Protein AF-A0AA95HTR3-F1 (afdb_monomer)

Sequence (96 aa):
MVKKTVTKEESLKLLALIEYIYPVVTVKSETIIDWMSICDSLKYNFTFENLVKHIRVNPYPPTLTEMIDGTGNDRTSFGWVKEYSIRDQKRNKPTT

Foldseek 3Di:
DDQDFAALVNLVVVQVVLCVLLVQKHFDPVLSVVSNVCRRVHRSVQLVVLQVVQSVPANDGDDPCCSRVVDHDPNPDPVCVVGIDGDPPPPPPPPD

Mean predicted aligned error: 6.64 Å

Secondary structure (DSSP, 8-state):
----BPPHHHHHHHHHHHHHHSTTEEE-HHHHHHHHHHGGGSBHHHHHHHHHHHHTT-SSPPPHHHHHH-----TT--THHHHEEEP---------

Structure (mmCIF, N/CA/C/O backbone):
data_AF-A0AA95HTR3-F1
#
_entry.id   AF-A0AA95HTR3-F1
#
loop_
_atom_site.group_PDB
_atom_site.id
_atom_site.type_symbol
_atom_site.label_atom_id
_atom_site.label_alt_id
_atom_site.label_comp_id
_atom_site.label_asym_id
_atom_site.label_entity_id
_atom_site.label_seq_id
_atom_site.pdbx_PDB_ins_code
_atom_site.Cartn_x
_atom_site.Cartn_y
_atom_site.Cartn_z
_atom_site.occupancy
_atom_site.B_iso_or_equiv
_atom_site.auth_seq_id
_atom_site.auth_comp_id
_atom_site.auth_asym_id
_atom_site.auth_atom_id
_atom_site.pdbx_PDB_model_num
ATOM 1 N N . MET A 1 1 ? -22.975 2.934 -15.868 1.00 47.53 1 MET A N 1
ATOM 2 C CA . MET A 1 1 ? -22.041 2.105 -15.071 1.00 47.53 1 MET A CA 1
ATOM 3 C C . MET A 1 1 ? -21.922 2.726 -13.690 1.00 47.53 1 MET A C 1
ATOM 5 O O . MET A 1 1 ? -21.585 3.900 -13.609 1.00 47.53 1 MET A O 1
ATOM 9 N N . VAL A 1 2 ? -22.254 1.994 -12.626 1.00 53.09 2 VAL A N 1
ATOM 10 C CA . VAL A 1 2 ? -22.076 2.481 -11.249 1.00 53.09 2 VAL A CA 1
ATOM 11 C C . VAL A 1 2 ? -20.572 2.562 -10.974 1.00 53.09 2 VAL A C 1
ATOM 13 O O . VAL A 1 2 ? -19.864 1.572 -11.149 1.00 53.09 2 VAL A O 1
ATOM 16 N N . LYS A 1 3 ? -20.060 3.743 -10.607 1.00 59.75 3 LYS A N 1
ATOM 17 C CA . LYS A 1 3 ? -18.672 3.889 -10.147 1.00 59.75 3 LYS A CA 1
ATOM 18 C C . LYS A 1 3 ? -18.560 3.177 -8.800 1.00 59.75 3 LYS A C 1
ATOM 20 O O . LYS A 1 3 ? -19.096 3.672 -7.816 1.00 59.75 3 LYS A O 1
ATOM 25 N N . LYS A 1 4 ? -17.890 2.023 -8.765 1.00 80.69 4 LYS A N 1
ATOM 26 C CA . LYS A 1 4 ? -17.564 1.345 -7.509 1.00 80.69 4 LYS A CA 1
ATOM 27 C C . LYS A 1 4 ? -16.355 2.035 -6.878 1.00 80.69 4 LYS A C 1
ATOM 29 O O . LYS A 1 4 ? -15.244 1.959 -7.413 1.00 80.69 4 LYS A O 1
ATOM 34 N N . THR A 1 5 ? -16.601 2.754 -5.794 1.00 84.69 5 THR A N 1
ATOM 35 C CA . THR A 1 5 ? -15.551 3.302 -4.938 1.00 84.69 5 THR A CA 1
ATOM 36 C C . THR A 1 5 ? -14.994 2.206 -4.034 1.00 84.69 5 THR A C 1
ATOM 38 O O . THR A 1 5 ? -15.611 1.147 -3.890 1.00 84.69 5 THR A O 1
ATOM 41 N N . VAL A 1 6 ? -13.799 2.414 -3.488 1.00 87.38 6 VAL A N 1
ATOM 42 C CA . VAL A 1 6 ? -13.180 1.458 -2.567 1.00 87.38 6 VAL A CA 1
ATOM 43 C C . VAL A 1 6 ? -13.861 1.577 -1.207 1.00 87.38 6 VAL A C 1
ATOM 45 O O . VAL A 1 6 ? -13.890 2.647 -0.611 1.00 87.38 6 VAL A O 1
ATOM 48 N N . THR A 1 7 ? -14.394 0.477 -0.686 1.00 93.31 7 THR A N 1
ATOM 49 C CA . THR A 1 7 ? -14.846 0.430 0.714 1.00 93.3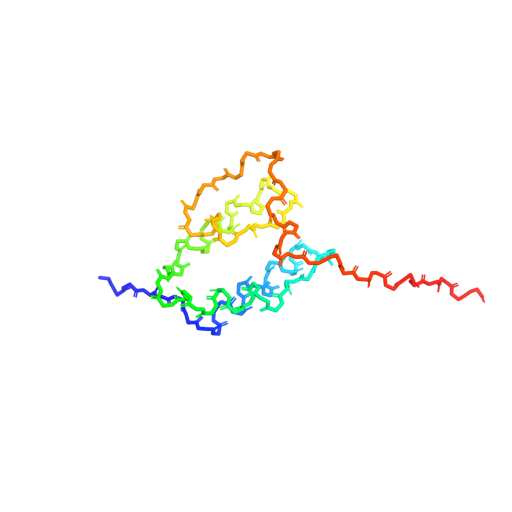1 7 THR A CA 1
ATOM 50 C C . THR A 1 7 ? -13.654 0.328 1.670 1.00 93.31 7 THR A C 1
ATOM 52 O O . THR A 1 7 ? -12.595 -0.173 1.300 1.00 93.31 7 THR A O 1
ATOM 55 N N . LYS A 1 8 ? -13.818 0.705 2.944 1.00 93.94 8 LYS A N 1
ATOM 56 C CA . LYS A 1 8 ? -12.756 0.538 3.963 1.00 93.94 8 LYS A CA 1
ATOM 57 C C . LYS A 1 8 ? -12.232 -0.900 4.053 1.00 93.94 8 LYS A C 1
ATOM 59 O O . LYS A 1 8 ? -11.032 -1.111 4.210 1.00 93.94 8 LYS A O 1
ATOM 64 N N . GLU A 1 9 ? -13.121 -1.885 3.926 1.00 94.50 9 GLU A N 1
ATOM 65 C CA . GLU A 1 9 ? -12.747 -3.302 3.897 1.00 94.50 9 GLU A CA 1
ATOM 66 C C . GLU A 1 9 ? -11.892 -3.637 2.666 1.00 94.50 9 GLU A C 1
ATOM 68 O O . GLU A 1 9 ? -10.892 -4.344 2.770 1.00 94.50 9 GLU A O 1
ATOM 73 N N . GLU A 1 10 ? -12.246 -3.110 1.495 1.00 93.38 10 GLU A N 1
ATOM 74 C CA . GLU A 1 10 ? -11.458 -3.290 0.275 1.00 93.38 10 GLU A CA 1
ATOM 75 C C . GLU A 1 10 ? -10.105 -2.577 0.344 1.00 93.38 10 GLU A C 1
ATOM 77 O O . GLU A 1 10 ? -9.119 -3.153 -0.112 1.00 93.38 10 GLU A O 1
ATOM 82 N N . SER A 1 11 ? -10.018 -1.397 0.968 1.00 94.12 11 SER A N 1
ATOM 83 C CA . SER A 1 11 ? -8.734 -0.740 1.255 1.00 94.12 11 SER A CA 1
ATOM 84 C C . SER A 1 11 ? -7.842 -1.629 2.117 1.00 94.12 11 SER A C 1
ATOM 86 O O . SER A 1 11 ? -6.680 -1.839 1.783 1.00 94.12 11 SER A O 1
ATOM 88 N N . LEU A 1 12 ? -8.386 -2.217 3.188 1.00 95.75 12 LEU A N 1
ATOM 89 C CA . LEU A 1 12 ? -7.639 -3.152 4.034 1.00 95.75 12 LEU A CA 1
ATOM 90 C C . LEU A 1 12 ? -7.181 -4.393 3.258 1.00 95.75 12 LEU A C 1
ATOM 92 O O . LEU A 1 12 ? -6.044 -4.829 3.422 1.00 95.75 12 LEU A O 1
ATOM 96 N N . LYS A 1 13 ? -8.027 -4.941 2.378 1.00 95.44 13 LYS A N 1
ATOM 97 C CA . LYS A 1 13 ? -7.658 -6.074 1.513 1.00 95.44 13 LYS A CA 1
ATOM 98 C C . LYS A 1 13 ? -6.540 -5.715 0.534 1.00 95.44 13 LYS A C 1
ATOM 100 O O . LYS A 1 13 ? -5.649 -6.533 0.323 1.00 95.44 13 LYS A O 1
ATOM 105 N N . LEU A 1 14 ? -6.565 -4.514 -0.047 1.00 95.12 14 LEU A N 1
ATOM 106 C CA . LEU A 1 14 ? -5.501 -4.027 -0.931 1.00 95.12 14 LEU A CA 1
ATOM 107 C C . LEU A 1 14 ? -4.179 -3.863 -0.172 1.00 95.12 14 LEU A C 1
ATOM 109 O O . LEU A 1 14 ? -3.153 -4.349 -0.637 1.00 95.12 14 LEU A O 1
ATOM 113 N N . LEU A 1 15 ? -4.209 -3.261 1.018 1.00 96.25 15 LEU A N 1
ATOM 114 C CA . LEU A 1 15 ? -3.028 -3.117 1.875 1.00 96.25 15 LEU A CA 1
ATOM 115 C C . LEU A 1 15 ? -2.454 -4.477 2.300 1.00 96.25 15 LEU A C 1
ATOM 117 O O . LEU A 1 15 ? -1.247 -4.695 2.208 1.00 96.25 15 LEU A O 1
ATOM 121 N N . ALA A 1 16 ? -3.312 -5.425 2.685 1.00 96.50 16 ALA A N 1
ATOM 122 C CA . ALA A 1 16 ? -2.893 -6.785 3.015 1.00 96.50 16 ALA A CA 1
ATOM 123 C C . ALA A 1 16 ? -2.277 -7.516 1.808 1.00 96.50 16 ALA A C 1
ATOM 125 O O . ALA A 1 16 ? -1.290 -8.236 1.955 1.00 96.50 16 ALA A O 1
ATOM 126 N N . LEU A 1 17 ? -2.825 -7.312 0.605 1.00 96.75 17 LEU A N 1
ATOM 127 C CA . LEU A 1 17 ? -2.257 -7.848 -0.632 1.00 96.75 17 LEU A CA 1
ATOM 128 C C . LEU A 1 17 ? -0.871 -7.254 -0.919 1.00 96.75 17 LEU A C 1
ATOM 130 O O . LEU A 1 17 ? 0.028 -7.985 -1.330 1.00 96.75 17 LEU A O 1
ATOM 134 N N . ILE A 1 18 ? -0.678 -5.956 -0.677 1.00 96.00 18 ILE A N 1
ATOM 135 C CA . ILE A 1 18 ? 0.627 -5.304 -0.823 1.00 96.00 18 ILE A CA 1
ATOM 136 C C . ILE A 1 18 ? 1.645 -5.927 0.142 1.00 96.00 18 ILE A C 1
ATOM 138 O O . ILE A 1 18 ? 2.704 -6.355 -0.307 1.00 96.00 18 ILE A O 1
ATOM 142 N N . GLU A 1 19 ? 1.334 -6.064 1.435 1.00 95.38 19 GLU A N 1
ATOM 143 C CA . GLU A 1 19 ? 2.250 -6.724 2.385 1.00 95.38 19 GLU A CA 1
ATOM 144 C C . GLU A 1 19 ? 2.559 -8.174 2.009 1.00 95.38 19 GLU A C 1
ATOM 146 O O . GLU A 1 19 ? 3.679 -8.646 2.199 1.00 95.38 19 GLU A O 1
ATOM 151 N N . TYR A 1 20 ? 1.572 -8.891 1.470 1.00 95.69 20 TYR A N 1
ATOM 152 C CA . TYR A 1 20 ? 1.765 -10.259 1.010 1.00 95.69 20 TYR A CA 1
ATOM 153 C C . TYR A 1 20 ? 2.771 -10.338 -0.149 1.00 95.69 20 TYR A C 1
ATOM 155 O O . TYR A 1 20 ? 3.624 -11.225 -0.166 1.00 95.69 20 TYR A O 1
ATOM 163 N N . ILE A 1 21 ? 2.699 -9.399 -1.096 1.00 95.69 21 ILE A N 1
ATOM 164 C CA . ILE A 1 21 ? 3.613 -9.323 -2.246 1.00 95.69 21 ILE A CA 1
ATOM 165 C C . ILE A 1 21 ? 5.005 -8.825 -1.823 1.00 95.69 21 ILE A C 1
ATOM 167 O O . ILE A 1 21 ? 6.011 -9.285 -2.365 1.00 95.69 21 ILE A 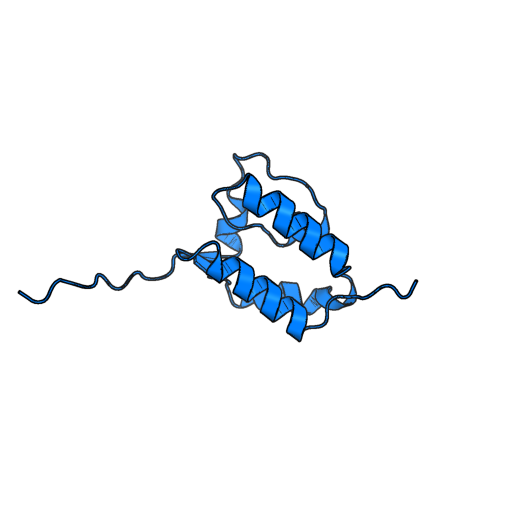O 1
ATOM 171 N N . TYR A 1 22 ? 5.077 -7.926 -0.838 1.00 95.00 22 TYR A N 1
ATOM 172 C CA . TYR A 1 22 ? 6.315 -7.338 -0.322 1.00 95.00 22 TYR A CA 1
ATOM 173 C C . TYR A 1 22 ? 6.564 -7.779 1.137 1.00 95.00 22 TYR A C 1
ATOM 175 O O . TYR A 1 22 ? 6.445 -6.979 2.065 1.00 95.00 22 TYR A O 1
ATOM 183 N N . PRO A 1 23 ? 6.971 -9.040 1.381 1.00 94.06 23 PRO A N 1
ATOM 184 C CA . PRO A 1 23 ? 6.936 -9.665 2.712 1.00 94.06 23 PRO A CA 1
ATOM 185 C C . PRO A 1 23 ? 7.929 -9.088 3.732 1.00 94.06 23 PRO A C 1
ATOM 187 O O . PRO A 1 23 ? 7.876 -9.425 4.917 1.00 94.06 23 PRO A O 1
ATOM 190 N N . VAL A 1 24 ? 8.86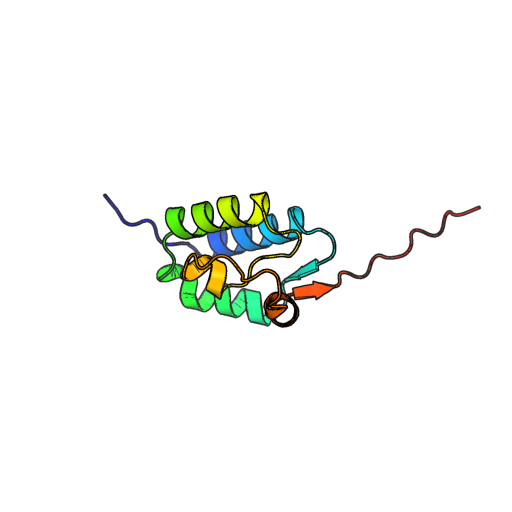9 -8.257 3.279 1.00 94.06 24 VAL A N 1
ATOM 191 C CA . VAL A 1 24 ? 9.880 -7.603 4.123 1.00 94.06 24 VAL A CA 1
ATOM 192 C C . VAL A 1 24 ? 9.376 -6.315 4.763 1.00 94.06 24 VAL A C 1
ATOM 194 O O . VAL A 1 24 ? 10.075 -5.751 5.601 1.00 94.06 24 VAL A O 1
ATOM 197 N N . VAL A 1 25 ? 8.187 -5.844 4.383 1.00 94.81 25 VAL A N 1
ATOM 198 C CA . VAL A 1 25 ? 7.608 -4.616 4.920 1.00 94.81 25 VAL A CA 1
ATOM 199 C C . VAL A 1 25 ? 6.310 -4.865 5.681 1.00 94.81 25 VAL A C 1
ATOM 201 O O . VAL A 1 25 ? 5.697 -5.929 5.617 1.00 94.81 25 VAL A O 1
ATOM 204 N N . THR A 1 26 ? 5.899 -3.868 6.450 1.00 96.06 26 THR A N 1
ATOM 205 C CA . THR A 1 26 ? 4.589 -3.779 7.094 1.00 96.06 26 THR A CA 1
ATOM 206 C C . THR A 1 26 ? 4.102 -2.337 6.966 1.00 96.06 26 THR A C 1
ATOM 208 O O . THR A 1 26 ? 4.886 -1.403 7.138 1.00 96.06 26 THR A O 1
ATOM 211 N N . VAL A 1 27 ? 2.837 -2.150 6.607 1.00 96.81 27 VAL A N 1
ATOM 212 C CA . VAL A 1 27 ? 2.193 -0.847 6.426 1.00 96.81 27 VAL A CA 1
ATOM 213 C C . VAL A 1 27 ? 2.110 -0.152 7.784 1.00 96.81 27 VAL A C 1
ATOM 215 O O . VAL A 1 27 ? 1.722 -0.759 8.784 1.00 96.81 27 VAL A O 1
ATOM 218 N N . LYS A 1 28 ? 2.475 1.131 7.847 1.00 97.31 28 LYS A N 1
ATOM 219 C CA . LYS A 1 28 ? 2.348 1.916 9.082 1.00 97.31 28 LYS A CA 1
ATOM 220 C C . LYS A 1 28 ? 0.884 2.230 9.379 1.00 97.31 28 LYS A C 1
ATOM 222 O O . LYS A 1 28 ? 0.087 2.448 8.470 1.00 97.31 28 LYS A O 1
ATOM 227 N N . SER A 1 29 ? 0.539 2.348 10.660 1.00 97.12 29 SER A N 1
ATOM 228 C CA . SER A 1 29 ? -0.821 2.705 11.089 1.00 97.12 29 SER A CA 1
ATOM 229 C C . SER A 1 29 ? -1.309 4.026 10.484 1.00 97.12 29 SER A C 1
ATOM 231 O O . SER A 1 29 ? -2.470 4.123 10.102 1.00 97.12 29 SER A O 1
ATOM 233 N N . GLU A 1 30 ? -0.424 5.017 10.353 1.00 9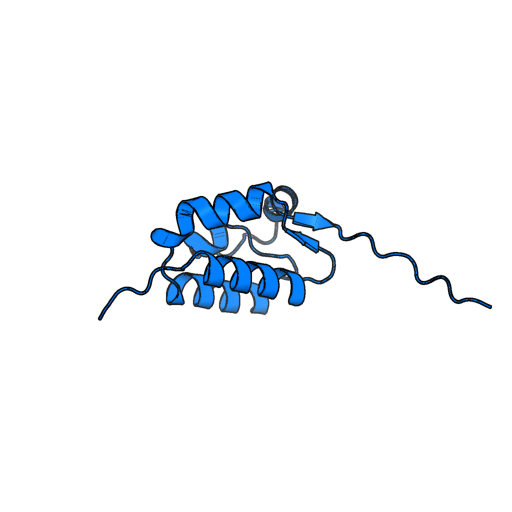7.12 30 GLU A N 1
ATOM 234 C CA . GLU A 1 30 ? -0.708 6.306 9.702 1.00 97.12 30 GLU A CA 1
ATOM 235 C C . GLU A 1 30 ? -1.140 6.103 8.245 1.00 97.12 30 GLU A C 1
ATOM 237 O O . GLU A 1 30 ? -2.194 6.579 7.843 1.00 97.12 30 GLU A O 1
ATOM 242 N N . THR A 1 31 ? -0.416 5.273 7.494 1.00 96.19 31 THR A N 1
ATOM 243 C CA . THR A 1 31 ? -0.762 4.927 6.111 1.00 96.19 31 THR A CA 1
ATOM 244 C C . THR A 1 31 ? -2.098 4.192 6.017 1.00 96.19 31 THR A C 1
ATOM 246 O O . THR A 1 31 ? -2.878 4.458 5.107 1.00 96.19 31 THR A O 1
ATOM 249 N N . ILE A 1 32 ? -2.419 3.306 6.966 1.00 96.75 32 ILE A N 1
ATOM 250 C CA . ILE A 1 32 ? -3.745 2.667 7.018 1.00 96.75 32 ILE A CA 1
ATOM 251 C C . ILE A 1 32 ? -4.843 3.731 7.177 1.00 96.75 32 ILE A C 1
ATOM 253 O O . ILE A 1 32 ? -5.858 3.676 6.481 1.00 96.75 32 ILE A O 1
ATOM 257 N N . ILE A 1 33 ? -4.638 4.706 8.068 1.00 96.88 33 ILE A N 1
ATOM 258 C CA . ILE A 1 33 ? -5.579 5.810 8.298 1.00 96.88 33 ILE A CA 1
ATOM 259 C C . ILE A 1 33 ? -5.718 6.669 7.038 1.00 96.88 33 ILE A C 1
ATOM 261 O O . ILE A 1 33 ? -6.847 6.963 6.639 1.00 96.88 33 ILE A O 1
ATOM 265 N N . ASP A 1 34 ? -4.614 7.003 6.370 1.00 95.06 34 ASP A N 1
ATOM 266 C CA . ASP A 1 34 ? -4.621 7.781 5.129 1.00 95.06 34 ASP A CA 1
ATOM 267 C C . ASP A 1 34 ? -5.452 7.082 4.045 1.00 95.06 34 ASP A C 1
ATOM 269 O O . ASP A 1 34 ? -6.378 7.677 3.489 1.00 95.06 34 ASP A O 1
ATOM 273 N N . TRP A 1 35 ? -5.221 5.783 3.821 1.00 94.62 35 TRP A N 1
ATOM 274 C CA . TRP A 1 35 ? -6.005 4.964 2.891 1.00 94.62 35 TRP A CA 1
ATOM 275 C C . TRP A 1 35 ? -7.496 4.924 3.244 1.00 94.62 35 TRP A C 1
ATOM 277 O O . TRP A 1 35 ? -8.348 4.981 2.355 1.00 94.62 35 TRP A O 1
ATOM 287 N N . MET A 1 36 ? -7.836 4.819 4.532 1.00 94.50 36 MET A N 1
ATOM 288 C CA . MET A 1 36 ? -9.229 4.846 4.988 1.00 94.50 36 MET A CA 1
ATOM 289 C C . MET A 1 36 ? -9.876 6.220 4.812 1.00 94.50 36 MET A C 1
ATOM 291 O O . MET A 1 36 ? -11.072 6.283 4.530 1.00 94.50 36 MET A O 1
ATOM 295 N N . SER A 1 37 ? -9.116 7.305 4.968 1.00 94.62 37 SER A N 1
ATOM 296 C CA . SER A 1 37 ? -9.634 8.675 4.881 1.00 94.62 37 SER A CA 1
ATOM 297 C C . SER A 1 37 ? -10.083 9.050 3.468 1.00 94.62 37 SER A C 1
ATOM 299 O O . SER A 1 37 ? -11.008 9.844 3.310 1.00 94.62 37 SER A O 1
ATOM 301 N N . ILE A 1 38 ? -9.478 8.434 2.446 1.00 91.69 38 ILE A N 1
ATOM 302 C CA . ILE A 1 38 ? -9.762 8.736 1.039 1.00 91.69 38 ILE A CA 1
ATOM 303 C C . ILE A 1 38 ? -10.454 7.602 0.275 1.00 91.69 38 ILE A C 1
ATOM 305 O O . ILE A 1 38 ? -10.708 7.759 -0.919 1.00 91.69 38 ILE A O 1
ATOM 309 N N . CYS A 1 39 ? -10.747 6.460 0.909 1.00 90.19 39 CYS A N 1
ATOM 310 C CA . CYS A 1 39 ? -11.250 5.262 0.217 1.00 90.19 39 CYS A CA 1
ATOM 311 C C . CYS A 1 39 ? -12.513 5.524 -0.625 1.00 90.19 39 CYS A C 1
ATOM 313 O O . CYS A 1 39 ? -12.592 5.083 -1.773 1.00 90.19 39 CYS A O 1
ATOM 315 N N . ASP A 1 40 ? -13.415 6.375 -0.134 1.00 88.62 40 ASP A N 1
ATOM 316 C CA . ASP A 1 40 ? -14.635 6.776 -0.843 1.00 88.62 40 ASP A CA 1
ATOM 317 C C . ASP A 1 40 ? -14.360 7.593 -2.123 1.00 88.62 40 ASP A C 1
ATOM 319 O O . ASP A 1 40 ? -15.222 7.705 -2.993 1.00 88.62 40 ASP A O 1
ATOM 323 N N . SER A 1 41 ? -13.150 8.141 -2.273 1.00 86.75 41 SER A N 1
ATOM 324 C CA . SER A 1 41 ? -12.686 8.846 -3.477 1.00 86.75 41 SER A CA 1
ATOM 325 C C . SER A 1 41 ? -11.886 7.950 -4.432 1.00 86.75 41 SER A C 1
ATOM 327 O O . SER A 1 41 ? -11.700 8.303 -5.600 1.00 86.75 41 SER A O 1
ATOM 329 N N . LEU A 1 42 ? -11.435 6.776 -3.976 1.00 86.56 42 LEU A N 1
ATOM 330 C CA . LEU A 1 42 ? -10.680 5.824 -4.787 1.00 86.56 42 LEU A CA 1
ATOM 331 C C . LEU A 1 42 ? -11.622 5.019 -5.681 1.00 86.56 42 LEU A C 1
ATOM 333 O O . LEU A 1 42 ? -12.608 4.447 -5.222 1.00 86.56 42 LEU A O 1
ATOM 337 N N . LYS A 1 43 ? -11.304 4.912 -6.973 1.00 89.19 43 LYS A N 1
ATOM 338 C CA . LYS A 1 43 ? -12.024 4.020 -7.893 1.00 89.19 43 LYS A CA 1
ATOM 339 C C . LYS A 1 43 ? -11.372 2.646 -7.845 1.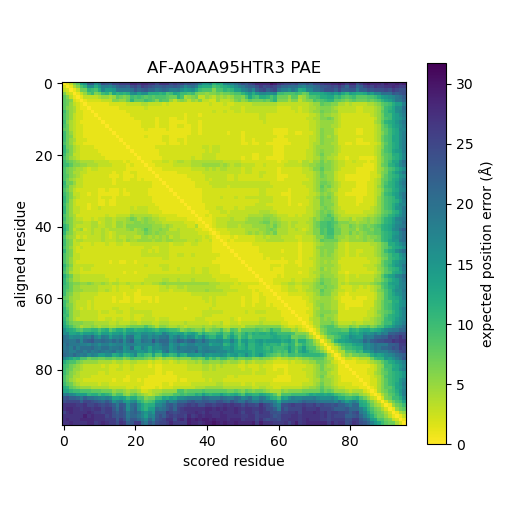00 89.19 43 LYS A C 1
ATOM 341 O O . LYS A 1 43 ? -10.254 2.503 -8.332 1.00 89.19 43 LYS A O 1
ATOM 346 N N . TYR A 1 44 ? -12.088 1.637 -7.350 1.00 87.00 44 TYR A N 1
ATOM 347 C CA . TYR A 1 44 ? -11.514 0.311 -7.089 1.00 87.00 44 TYR A CA 1
ATOM 348 C C . TYR A 1 44 ? -10.757 -0.272 -8.288 1.00 87.00 44 TYR A C 1
ATOM 350 O O . TYR A 1 44 ? -9.587 -0.621 -8.165 1.00 87.00 44 TYR A O 1
ATOM 358 N N . ASN A 1 45 ? -11.389 -0.306 -9.467 1.00 89.75 45 ASN A N 1
ATOM 359 C CA . ASN A 1 45 ? -10.760 -0.857 -10.671 1.00 89.75 45 ASN A CA 1
ATOM 360 C C . ASN A 1 45 ? -9.477 -0.104 -11.047 1.00 89.75 45 ASN A C 1
ATOM 362 O O . ASN A 1 45 ? -8.495 -0.727 -11.423 1.00 89.75 45 ASN A O 1
ATOM 366 N N . PHE A 1 46 ? -9.471 1.222 -10.898 1.00 90.88 46 PHE A N 1
ATOM 367 C CA . PHE A 1 46 ? -8.311 2.045 -11.231 1.00 90.88 46 PHE A CA 1
ATOM 368 C C . PHE A 1 46 ? -7.150 1.791 -10.261 1.00 90.88 46 PHE A C 1
ATOM 370 O O . PHE A 1 46 ? -6.037 1.504 -10.689 1.00 90.88 46 PHE A O 1
ATOM 377 N N . THR A 1 47 ? -7.427 1.813 -8.955 1.00 91.44 47 THR A N 1
ATOM 378 C CA . THR A 1 47 ? -6.442 1.517 -7.906 1.00 91.44 47 THR A CA 1
ATOM 3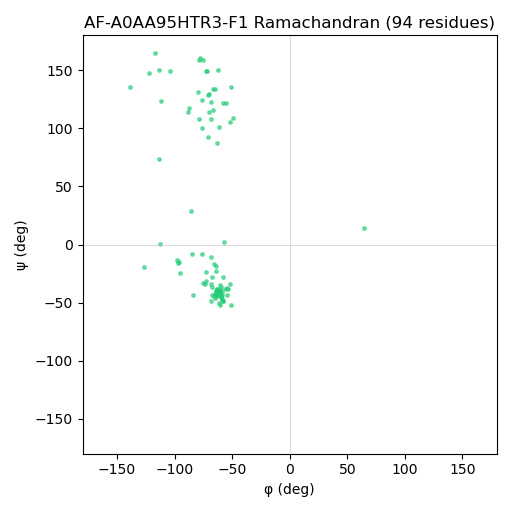79 C C . THR A 1 47 ? -5.864 0.110 -8.066 1.00 91.44 47 THR A C 1
ATOM 381 O O . THR A 1 47 ? -4.652 -0.080 -7.988 1.00 91.44 47 THR A O 1
ATOM 384 N N . PHE A 1 48 ? -6.712 -0.881 -8.352 1.00 91.50 48 PHE A N 1
ATOM 385 C CA . PHE A 1 48 ? -6.281 -2.261 -8.558 1.00 91.50 48 PHE A CA 1
ATOM 386 C C . PHE A 1 48 ? -5.442 -2.434 -9.834 1.00 91.50 48 PHE A C 1
ATOM 388 O O . PHE A 1 48 ? -4.408 -3.097 -9.805 1.00 91.50 48 PHE A O 1
ATOM 395 N N . GLU A 1 49 ? -5.836 -1.816 -10.950 1.00 92.69 49 GLU A N 1
ATOM 396 C CA . GLU A 1 49 ? -5.047 -1.834 -12.188 1.0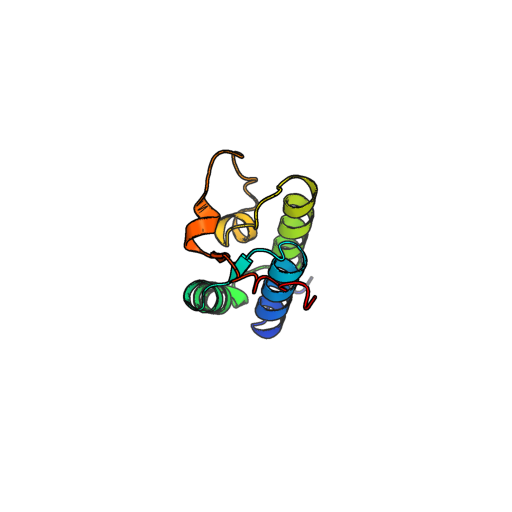0 92.69 49 GLU A CA 1
ATOM 397 C C . GLU A 1 49 ? -3.671 -1.187 -12.004 1.00 92.69 49 GLU A C 1
ATOM 399 O O . GLU A 1 49 ? -2.677 -1.711 -12.514 1.00 92.69 49 GLU A O 1
ATOM 404 N N . ASN A 1 50 ? -3.594 -0.081 -11.259 1.00 91.94 50 ASN A N 1
ATOM 405 C CA . ASN A 1 50 ? -2.326 0.565 -10.927 1.00 91.94 50 ASN A CA 1
ATOM 406 C C . ASN A 1 50 ? -1.446 -0.344 -10.072 1.00 91.94 50 ASN A C 1
ATOM 408 O O . ASN A 1 50 ? -0.268 -0.509 -10.388 1.00 91.94 50 ASN A O 1
ATOM 412 N N . LEU A 1 51 ? -2.020 -1.009 -9.065 1.00 93.12 51 LEU A N 1
ATOM 413 C CA . LEU A 1 51 ? -1.302 -1.993 -8.260 1.00 93.12 51 LEU A CA 1
ATOM 414 C C . LEU A 1 51 ? -0.736 -3.121 -9.134 1.00 93.12 51 LEU A C 1
ATOM 416 O O . LEU A 1 51 ? 0.454 -3.415 -9.061 1.00 93.12 51 LEU A O 1
ATOM 420 N N . VAL A 1 52 ? -1.548 -3.712 -10.018 1.00 93.25 52 VAL A N 1
ATOM 421 C CA . VAL A 1 52 ? -1.104 -4.786 -10.926 1.00 93.25 52 VAL A CA 1
ATOM 422 C C . VAL A 1 52 ? 0.023 -4.322 -11.853 1.00 93.25 52 VAL A C 1
ATOM 424 O O . VAL A 1 52 ? 0.959 -5.081 -12.109 1.00 93.25 52 VAL A O 1
ATOM 427 N N . LYS A 1 53 ? -0.044 -3.092 -12.374 1.00 92.44 53 LYS A N 1
ATOM 428 C CA . LYS A 1 53 ? 1.033 -2.526 -13.201 1.00 92.44 53 LYS A CA 1
ATOM 429 C C . LYS A 1 53 ? 2.310 -2.325 -12.386 1.00 92.44 53 LYS A C 1
ATOM 431 O O . LYS A 1 53 ? 3.379 -2.703 -12.858 1.00 92.44 53 LYS A O 1
ATOM 436 N N . HIS A 1 54 ? 2.192 -1.794 -11.169 1.00 92.25 54 HIS A N 1
ATOM 437 C CA . HIS A 1 54 ? 3.316 -1.527 -10.270 1.00 92.25 54 HIS A CA 1
ATOM 438 C C . HIS A 1 54 ? 4.082 -2.801 -9.912 1.00 92.25 54 HIS A C 1
ATOM 440 O O . HIS A 1 54 ? 5.290 -2.877 -10.134 1.00 92.25 54 HIS A O 1
ATOM 446 N N . ILE A 1 55 ? 3.382 -3.838 -9.440 1.00 92.19 55 ILE A N 1
ATOM 447 C CA . ILE A 1 55 ? 4.018 -5.078 -8.956 1.00 92.19 55 ILE A CA 1
ATOM 448 C C . ILE A 1 55 ? 4.779 -5.838 -10.050 1.00 92.19 55 ILE A C 1
ATOM 450 O O . ILE A 1 55 ? 5.674 -6.621 -9.749 1.00 92.19 55 ILE A O 1
ATOM 454 N N . ARG A 1 56 ? 4.445 -5.620 -11.331 1.00 91.00 56 ARG A N 1
ATOM 455 C CA . ARG A 1 56 ? 5.127 -6.265 -12.465 1.00 91.00 56 ARG A CA 1
ATOM 456 C C . ARG A 1 56 ? 6.523 -5.710 -12.720 1.00 91.00 56 ARG A C 1
ATOM 458 O O . ARG A 1 56 ? 7.324 -6.388 -13.357 1.00 91.00 56 ARG A O 1
ATOM 465 N N . VAL A 1 57 ? 6.794 -4.475 -12.300 1.00 89.88 57 VAL A N 1
ATOM 466 C CA . VAL A 1 57 ? 8.010 -3.749 -12.696 1.00 89.88 57 VAL A CA 1
ATOM 467 C C . VAL A 1 57 ? 8.823 -3.216 -11.523 1.00 89.88 57 VAL A C 1
ATOM 469 O O . VAL A 1 57 ? 10.005 -2.923 -11.720 1.00 89.88 57 VAL A O 1
ATOM 472 N N . ASN A 1 58 ? 8.220 -3.084 -10.337 1.00 89.56 58 ASN A N 1
ATOM 473 C CA . ASN A 1 58 ? 8.834 -2.443 -9.180 1.00 89.56 58 ASN A CA 1
ATOM 474 C C . ASN A 1 58 ? 9.131 -3.448 -8.053 1.00 89.56 58 ASN A C 1
ATOM 476 O O . ASN A 1 58 ? 8.208 -4.093 -7.546 1.00 89.56 58 ASN A O 1
ATOM 480 N N . PRO A 1 59 ? 10.3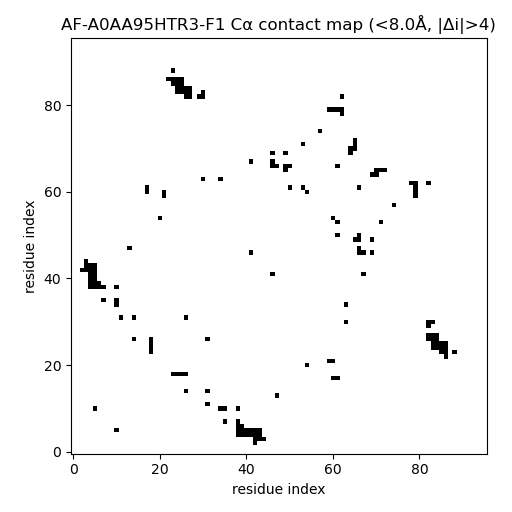98 -3.544 -7.602 1.00 90.44 59 PRO A N 1
ATOM 481 C CA . PRO A 1 59 ? 10.786 -4.422 -6.498 1.00 90.44 59 PRO A CA 1
ATOM 482 C C . PRO A 1 59 ? 10.397 -3.870 -5.115 1.00 90.44 59 PRO A C 1
ATOM 484 O O . PRO A 1 59 ? 10.530 -4.578 -4.120 1.00 90.44 59 PRO A O 1
ATOM 487 N N . TYR A 1 60 ? 9.919 -2.624 -5.045 1.00 92.12 60 TYR A N 1
ATOM 488 C CA . TYR A 1 60 ? 9.533 -1.933 -3.814 1.00 92.12 60 TYR A CA 1
ATOM 489 C C . TYR A 1 60 ? 8.021 -1.668 -3.772 1.00 92.12 60 TYR A C 1
ATOM 491 O O . TYR A 1 60 ? 7.413 -1.498 -4.837 1.00 92.12 60 TYR A O 1
ATOM 499 N N . PRO A 1 61 ? 7.411 -1.628 -2.571 1.00 94.44 61 PRO A N 1
ATOM 500 C CA . PRO A 1 61 ? 5.974 -1.430 -2.432 1.00 94.44 61 PRO A CA 1
ATOM 501 C C . PRO A 1 61 ? 5.532 -0.065 -2.980 1.00 94.44 61 PRO A C 1
ATOM 503 O O . PRO A 1 61 ? 6.318 0.886 -2.959 1.00 94.44 61 PRO A O 1
ATOM 506 N N . PRO A 1 62 ? 4.292 0.040 -3.485 1.00 94.06 62 PRO A N 1
ATOM 507 C CA . PRO A 1 62 ? 3.752 1.299 -3.973 1.00 94.06 62 PRO A CA 1
ATOM 508 C C . PRO A 1 62 ? 3.425 2.253 -2.827 1.00 94.06 62 PRO A C 1
ATOM 510 O O . PRO A 1 62 ? 3.002 1.837 -1.753 1.00 94.06 62 PRO A O 1
ATOM 513 N N . THR A 1 63 ? 3.541 3.539 -3.094 1.00 92.88 63 THR A N 1
ATOM 514 C CA . THR A 1 63 ? 2.986 4.620 -2.282 1.00 92.88 63 THR A CA 1
ATOM 515 C C . THR A 1 63 ? 1.496 4.798 -2.550 1.00 92.88 63 THR A C 1
ATOM 517 O O . THR A 1 63 ? 0.982 4.447 -3.618 1.00 92.88 63 THR A O 1
ATOM 520 N N . LEU A 1 64 ? 0.793 5.409 -1.602 1.00 91.81 64 LEU A N 1
ATOM 521 C CA . LEU A 1 64 ? -0.598 5.818 -1.762 1.00 91.81 64 LEU A CA 1
ATOM 522 C C . LEU A 1 64 ? -0.780 6.705 -3.005 1.00 91.81 64 LEU A C 1
ATOM 524 O O . LEU A 1 64 ? -1.696 6.485 -3.796 1.00 91.81 64 LEU A O 1
ATOM 528 N N . THR A 1 65 ? 0.128 7.658 -3.225 1.00 89.50 65 THR A N 1
ATOM 529 C CA . THR A 1 65 ? 0.107 8.546 -4.397 1.00 89.50 65 THR A CA 1
ATOM 530 C C . THR A 1 65 ? 0.199 7.770 -5.711 1.00 89.50 65 THR A C 1
ATOM 532 O O . THR A 1 65 ? -0.605 8.010 -6.606 1.00 89.50 65 THR A O 1
ATOM 535 N N . GLU A 1 66 ? 1.092 6.782 -5.824 1.00 89.38 66 GLU A N 1
ATOM 536 C CA . GLU A 1 66 ? 1.193 5.941 -7.032 1.00 89.38 66 GLU A CA 1
ATOM 537 C C . GLU A 1 66 ? -0.108 5.176 -7.310 1.00 89.38 66 GLU A C 1
ATOM 539 O O . GLU A 1 66 ? -0.507 4.990 -8.463 1.00 89.38 66 GLU A O 1
ATOM 544 N N . MET A 1 67 ? -0.811 4.757 -6.258 1.00 90.31 67 MET A N 1
ATOM 545 C CA . MET A 1 67 ? -2.088 4.059 -6.395 1.00 90.31 67 MET A CA 1
ATOM 546 C C . MET A 1 67 ? -3.231 4.987 -6.834 1.00 90.31 67 MET A C 1
ATOM 548 O O . MET A 1 67 ? -4.130 4.534 -7.553 1.00 90.31 67 MET A O 1
ATOM 552 N N . ILE A 1 68 ? -3.192 6.269 -6.451 1.00 86.81 68 ILE A N 1
ATOM 553 C CA . ILE A 1 68 ? -4.207 7.285 -6.791 1.00 86.81 68 ILE A CA 1
ATOM 554 C C . ILE A 1 68 ? -3.966 7.915 -8.159 1.00 86.81 68 ILE A C 1
ATOM 556 O O . ILE A 1 68 ? -4.920 8.106 -8.910 1.00 86.81 68 ILE A O 1
ATOM 560 N N . ASP A 1 69 ? -2.719 8.248 -8.476 1.00 83.69 69 ASP A N 1
ATOM 561 C CA . ASP A 1 69 ? -2.383 9.053 -9.650 1.00 83.69 69 ASP A CA 1
ATOM 562 C C . ASP A 1 69 ? -1.963 8.180 -10.838 1.00 83.69 69 ASP A C 1
ATOM 564 O O . ASP A 1 69 ? -1.952 8.636 -11.982 1.00 83.69 69 ASP A O 1
ATOM 568 N N . GLY A 1 70 ? -1.634 6.904 -10.593 1.00 72.31 70 GLY A N 1
ATOM 569 C CA . GLY A 1 70 ? -1.151 5.979 -11.622 1.00 72.31 70 GLY A CA 1
ATOM 570 C C . GLY A 1 70 ? 0.196 6.389 -12.219 1.00 72.31 70 GLY A C 1
ATOM 571 O O . GLY A 1 70 ? 0.591 5.875 -13.268 1.00 72.31 70 GLY A O 1
ATOM 572 N N . THR A 1 71 ? 0.896 7.323 -11.575 1.00 67.56 71 THR A N 1
ATOM 573 C CA . THR A 1 71 ? 2.253 7.712 -11.928 1.00 67.56 71 THR A CA 1
ATOM 574 C C . THR A 1 71 ? 3.169 6.552 -11.556 1.00 67.56 71 THR A C 1
ATOM 576 O O . THR A 1 71 ? 3.274 6.160 -10.400 1.00 67.56 71 THR A O 1
ATOM 579 N N . GLY A 1 72 ? 3.782 5.918 -12.557 1.00 59.41 72 GLY A N 1
ATOM 580 C CA . GLY A 1 72 ? 4.812 4.920 -12.293 1.00 59.41 72 GLY A CA 1
ATOM 581 C C . GLY A 1 72 ? 6.004 5.610 -11.645 1.00 59.41 72 GLY A C 1
ATOM 582 O O . GLY A 1 72 ? 6.408 6.675 -12.114 1.00 59.41 72 GLY A O 1
ATOM 583 N N . ASN A 1 73 ? 6.547 5.024 -10.578 1.00 56.44 73 ASN A N 1
ATOM 584 C CA . ASN A 1 73 ? 7.731 5.569 -9.936 1.00 56.44 73 ASN A CA 1
ATOM 585 C C . ASN A 1 73 ? 8.844 5.840 -10.952 1.00 56.44 73 ASN A C 1
ATOM 587 O O . ASN A 1 73 ? 9.191 4.967 -11.757 1.00 56.44 73 ASN A O 1
ATOM 591 N N . ASP A 1 74 ? 9.476 7.004 -10.834 1.00 58.62 74 ASP A N 1
ATOM 592 C CA . ASP A 1 74 ? 10.870 7.100 -11.228 1.00 58.62 74 ASP A CA 1
ATOM 593 C C . ASP A 1 74 ? 11.622 6.232 -10.212 1.00 58.62 74 ASP A C 1
ATOM 595 O O . ASP A 1 74 ? 11.546 6.477 -9.009 1.00 58.62 74 ASP A O 1
ATOM 599 N N . ARG A 1 75 ? 12.251 5.138 -10.660 1.00 56.66 75 ARG A N 1
ATOM 600 C CA . ARG A 1 75 ? 12.768 4.015 -9.831 1.00 56.66 75 ARG A CA 1
ATOM 601 C C . ARG A 1 75 ? 13.780 4.415 -8.737 1.00 56.66 75 ARG A C 1
ATOM 603 O O . ARG A 1 75 ? 14.325 3.558 -8.046 1.00 56.66 75 ARG A O 1
ATOM 610 N N . THR A 1 76 ? 14.057 5.704 -8.620 1.00 58.84 76 THR A N 1
ATOM 611 C CA . THR A 1 76 ? 14.971 6.394 -7.719 1.00 58.84 76 THR A CA 1
ATOM 612 C C . THR A 1 76 ? 14.277 6.991 -6.486 1.00 58.84 76 THR A C 1
ATOM 614 O O . THR A 1 76 ? 14.966 7.361 -5.535 1.00 58.84 76 THR A O 1
ATOM 617 N N . SER A 1 77 ? 12.940 7.081 -6.451 1.00 68.25 77 SER A N 1
ATOM 618 C CA . SER A 1 77 ? 12.215 7.651 -5.308 1.00 68.25 77 SER A CA 1
ATOM 619 C C . SER A 1 77 ? 11.913 6.604 -4.233 1.00 68.25 77 SER A C 1
ATOM 621 O O . SER A 1 77 ? 11.141 5.664 -4.419 1.00 68.25 77 SER A O 1
ATOM 623 N N . PHE A 1 78 ? 12.477 6.813 -3.045 1.00 82.88 78 PHE A N 1
ATOM 624 C CA . PHE A 1 78 ? 12.238 5.994 -1.853 1.00 82.88 78 PHE A CA 1
ATOM 625 C C . PHE A 1 78 ? 11.000 6.445 -1.062 1.00 82.88 78 PHE A C 1
ATOM 627 O O . PHE A 1 78 ? 10.958 6.277 0.151 1.00 82.88 78 PHE A O 1
ATOM 634 N N . GLY A 1 79 ? 9.985 7.031 -1.711 1.00 87.88 79 GLY A N 1
ATOM 635 C CA . GLY A 1 79 ? 8.778 7.539 -1.037 1.00 87.88 79 GLY A CA 1
ATOM 636 C C . GLY A 1 79 ? 8.100 6.508 -0.126 1.00 87.88 79 GLY A C 1
ATOM 637 O O . GLY A 1 79 ? 7.655 6.847 0.970 1.00 87.88 79 GLY A O 1
ATOM 638 N N . TRP A 1 80 ? 8.146 5.233 -0.517 1.00 92.00 80 TRP A N 1
ATOM 639 C CA . TRP A 1 80 ? 7.596 4.116 0.244 1.00 92.00 80 TRP A CA 1
ATOM 640 C C . TRP A 1 80 ? 8.179 3.985 1.665 1.00 92.00 80 TRP A C 1
ATOM 642 O O . TRP A 1 80 ? 7.476 3.563 2.575 1.00 92.00 80 TRP A O 1
ATOM 652 N N . VAL A 1 81 ? 9.414 4.418 1.949 1.00 93.38 81 VAL A N 1
ATOM 653 C CA . VAL A 1 81 ? 9.976 4.319 3.320 1.00 93.38 81 VAL A CA 1
ATOM 654 C C . VAL A 1 81 ? 9.209 5.172 4.343 1.00 93.38 81 VAL A C 1
ATOM 656 O O . VAL A 1 81 ? 9.297 4.960 5.558 1.00 93.38 81 VAL A O 1
ATOM 659 N N . LYS A 1 82 ? 8.430 6.151 3.865 1.00 94.19 82 LYS A N 1
ATOM 660 C CA . LYS A 1 82 ? 7.528 6.944 4.704 1.00 94.19 82 LYS A CA 1
ATOM 661 C C . LYS A 1 82 ? 6.279 6.162 5.0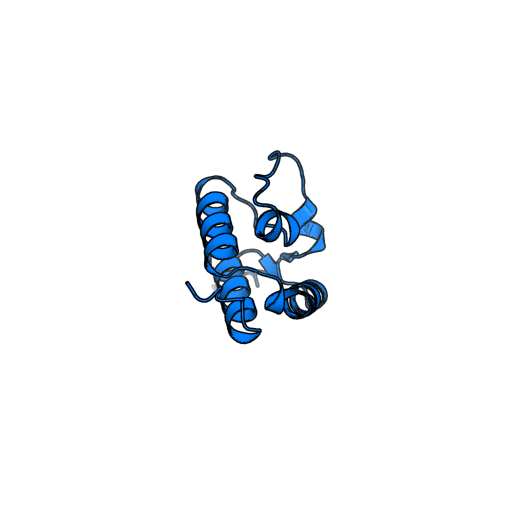91 1.00 94.19 82 LYS A C 1
ATOM 663 O O . LYS A 1 82 ? 5.832 6.317 6.219 1.00 94.19 82 LYS A O 1
ATOM 668 N N . GLU A 1 83 ? 5.795 5.284 4.221 1.00 95.31 83 GLU A N 1
ATOM 669 C CA . GLU A 1 83 ? 4.529 4.558 4.379 1.00 95.31 83 GLU A CA 1
ATOM 670 C C . GLU A 1 83 ? 4.684 3.164 5.003 1.00 95.31 83 GLU A C 1
ATOM 672 O O . GLU A 1 83 ? 3.769 2.638 5.638 1.00 95.31 83 GLU A O 1
ATOM 677 N N . TYR A 1 84 ? 5.868 2.570 4.873 1.00 96.00 84 TYR A N 1
ATOM 678 C CA . TYR A 1 84 ? 6.131 1.211 5.329 1.00 96.00 84 TYR A CA 1
ATOM 679 C C . TYR A 1 84 ? 7.277 1.162 6.340 1.00 96.00 84 TYR A C 1
ATOM 681 O O . TYR A 1 84 ? 8.229 1.941 6.280 1.00 96.00 84 TYR A O 1
ATOM 689 N N . SER A 1 85 ? 7.188 0.218 7.269 1.00 95.25 85 SER A N 1
ATOM 690 C CA . SER A 1 85 ? 8.264 -0.173 8.179 1.00 95.25 85 SER A CA 1
ATOM 691 C C . SER A 1 85 ? 8.871 -1.494 7.715 1.00 95.25 85 SER A C 1
ATOM 693 O O . SER A 1 85 ? 8.172 -2.335 7.153 1.00 95.25 85 SER A O 1
ATOM 695 N N . ILE A 1 86 ? 10.164 -1.707 7.966 1.00 94.12 86 ILE A N 1
ATOM 696 C CA . ILE A 1 86 ? 10.788 -3.015 7.734 1.00 94.12 86 ILE A CA 1
ATOM 697 C C . ILE A 1 86 ? 10.272 -3.988 8.793 1.00 94.12 86 ILE A C 1
ATOM 699 O O . ILE A 1 86 ? 10.303 -3.688 9.986 1.00 94.12 86 ILE A O 1
ATOM 703 N N . ARG A 1 87 ? 9.774 -5.145 8.358 1.00 89.38 87 ARG A N 1
ATOM 704 C CA . ARG A 1 87 ? 9.308 -6.195 9.258 1.00 89.38 87 ARG A CA 1
ATOM 705 C C . ARG A 1 87 ? 10.516 -6.812 9.956 1.00 89.38 87 ARG A C 1
ATOM 707 O O . ARG A 1 87 ? 11.460 -7.245 9.295 1.00 89.38 87 ARG A O 1
ATOM 714 N N . ASP A 1 88 ? 10.450 -6.916 11.281 1.00 80.44 88 ASP A N 1
ATOM 715 C CA . ASP A 1 88 ? 11.435 -7.663 12.054 1.00 80.44 88 ASP A CA 1
ATOM 716 C C . ASP A 1 88 ? 11.412 -9.128 11.615 1.00 80.44 88 ASP A C 1
ATOM 718 O O . ASP A 1 88 ? 10.551 -9.923 12.008 1.00 80.44 88 ASP A O 1
ATOM 722 N N . GLN A 1 89 ? 12.382 -9.511 10.791 1.00 68.50 89 GLN A N 1
ATOM 723 C CA . GLN A 1 89 ? 12.668 -10.912 10.555 1.00 68.50 89 GLN A CA 1
ATOM 724 C C . GLN A 1 89 ? 13.293 -11.437 11.840 1.00 68.50 89 GLN A C 1
ATOM 726 O O . GLN A 1 89 ? 14.505 -11.332 12.038 1.00 68.50 89 GLN A O 1
ATOM 731 N N . LYS A 1 90 ? 12.477 -11.988 12.748 1.00 59.66 90 LYS A N 1
ATOM 732 C CA . LYS A 1 90 ? 13.006 -12.838 13.817 1.00 59.66 90 LYS A CA 1
ATOM 733 C C . LYS A 1 90 ? 13.918 -13.848 13.128 1.00 59.66 90 LYS A C 1
ATOM 735 O O . LYS A 1 90 ? 13.442 -14.695 12.377 1.00 59.66 90 LYS A O 1
ATOM 740 N N . ARG A 1 91 ? 15.236 -13.711 13.323 1.00 55.50 91 ARG A N 1
ATOM 741 C CA . ARG A 1 91 ? 16.221 -14.712 12.915 1.00 55.50 91 ARG A CA 1
ATOM 742 C C . ARG A 1 91 ? 15.725 -16.017 13.519 1.00 55.50 91 ARG A C 1
ATOM 744 O O . ARG A 1 91 ? 15.836 -16.201 14.730 1.00 55.50 91 ARG A O 1
ATOM 751 N N . ASN A 1 92 ? 15.178 -16.902 12.696 1.00 54.59 92 ASN A N 1
ATOM 752 C CA . ASN A 1 92 ? 15.040 -18.298 13.062 1.00 54.59 92 ASN A CA 1
ATOM 753 C C . ASN A 1 92 ? 16.476 -18.798 13.232 1.00 54.59 92 ASN A C 1
ATOM 755 O O . ASN A 1 92 ? 17.111 -19.205 12.262 1.00 54.59 92 ASN A O 1
ATOM 759 N N . LYS A 1 93 ? 17.049 -18.644 14.433 1.00 54.56 93 LYS A N 1
ATOM 760 C CA . LYS A 1 93 ? 18.295 -19.323 14.774 1.00 54.56 93 LYS A CA 1
ATOM 761 C C . LYS A 1 93 ? 17.993 -20.811 14.596 1.00 54.56 93 LYS A C 1
ATOM 763 O O . LYS A 1 93 ? 17.062 -21.286 15.250 1.00 54.56 93 LYS A O 1
ATOM 768 N N . PRO A 1 94 ? 18.725 -21.532 13.733 1.00 57.19 94 PRO A N 1
ATOM 769 C CA . PRO A 1 94 ? 18.662 -22.980 13.737 1.00 57.19 94 PRO A CA 1
ATOM 770 C C . PRO A 1 94 ? 19.004 -23.420 15.158 1.00 57.19 94 PRO A C 1
ATOM 772 O O . PRO A 1 94 ? 20.025 -23.006 15.709 1.00 57.19 94 PRO A O 1
ATOM 775 N N . THR A 1 95 ? 18.096 -24.150 15.792 1.00 59.59 95 THR A N 1
ATOM 776 C CA . THR A 1 95 ? 18.379 -24.799 17.068 1.00 59.59 95 THR A CA 1
ATOM 777 C C . THR A 1 95 ? 19.242 -26.004 16.716 1.00 59.59 95 THR A C 1
ATOM 779 O O . THR A 1 95 ? 18.732 -26.964 16.143 1.00 59.59 95 THR A O 1
ATOM 782 N N . THR A 1 96 ? 20.556 -25.870 16.907 1.00 64.75 96 THR A N 1
ATOM 783 C CA . THR A 1 96 ? 21.504 -26.991 16.865 1.00 64.75 96 THR A CA 1
ATOM 784 C C . THR A 1 96 ? 21.295 -27.877 18.083 1.00 64.75 96 THR A C 1
ATOM 786 O O . THR A 1 96 ? 21.076 -27.301 19.176 1.00 64.75 96 THR A O 1
#

pLDDT: mean 85.86, std 13.75, range [47.53, 97.31]

Solvent-accessible surface area (backbone atoms only — not comparable to full-atom values): 5788 Å² total; per-residue (Å²): 131,85,84,57,48,25,47,64,68,52,47,51,52,51,53,51,50,49,34,66,75,38,69,60,39,37,77,34,70,66,45,55,49,54,49,54,74,44,19,79,77,37,46,39,69,58,34,50,52,31,46,59,58,44,66,75,76,42,99,62,71,81,40,73,63,34,36,74,70,57,54,76,74,64,94,83,67,69,65,32,67,79,42,38,40,77,47,84,74,75,76,79,68,79,84,125

Radius of gyration: 14.77 Å; Cα contacts (8 Å, |Δi|>4): 88; chains: 1; bounding box: 44×36×32 Å